Protein AF-A0A7W1I190-F1 (afdb_monomer)

Radius of gyration: 18.27 Å; Cα contacts (8 Å, |Δi|>4): 412; chains: 1; bounding box: 46×37×49 Å

Solvent-accessible surface area (backbone atoms only — not comparable to full-atom values): 8810 Å² total; per-residue (Å²): 80,62,75,47,49,33,19,14,28,41,90,44,71,81,60,67,33,70,45,25,67,38,47,33,41,40,59,55,97,88,38,83,40,64,50,40,23,39,28,40,38,31,37,38,57,80,80,85,56,72,18,58,92,93,43,46,86,45,67,47,79,80,60,26,32,41,33,49,32,35,36,40,38,54,38,35,91,88,68,55,56,49,61,50,60,62,28,48,69,56,48,77,44,84,46,81,50,69,33,58,51,67,36,75,52,74,46,81,68,40,58,35,69,51,29,72,29,50,42,40,42,64,22,59,83,34,93,56,71,53,64,30,37,39,40,36,40,38,36,29,25,38,78,85,68,49,78,44,77,42,63,48,66,35,45,34,36,36,23,43,51,86,59,84,131

Secondary structure (DSSP, 8-state):
-EEEEEEE-SSSTT--BSEEEEES-EEETTEEE-PPEEEEEEEEPPPSS---TTSTTSPPGGG-EEEEEEEEEEE-TTS---BTTTBPPPEEEEEEEEESSEEEEEEEEE-HHHHTSTTGGGGGG----EEEEEEEEEEEEETT--EEEEEEEEEEEEE-PPPP-

Foldseek 3Di:
DWPAKWKEEQLGQPDTDQAAAHALWAQDPNDTDFGFIKMKTKDFFDDPFQDDPVHRPFFDLQRKWWWFKKKKAKADPVRPGDDLELHDDIDMDTDTDIHRGMDMDMDGRGHSVRSCGPPNVVQLPPPDKRKIKIKMWIWTAGPVRHIDIDIDIGIYIGHNDDHDD

Sequence (165 aa):
MVAAIDAASGADPEDFAGDLESDVVTVVDGVSTIFGDVARVTFVLALKDPGPSASPLTPTPANAITVDRYRVRFIRSDGRNRAGVDVPYGFDGAFTATVFDQTQASFTLVRAQAKAEAPLAALATSLIVVSTIAEITFYGHDQTGREVITRGRVGVHFANWGDPE

Structure (mmCIF, N/CA/C/O backbone):
data_AF-A0A7W1I190-F1
#
_entry.id   AF-A0A7W1I190-F1
#
loop_
_atom_site.group_PDB
_atom_site.id
_atom_site.type_symbol
_atom_site.label_atom_id
_atom_site.label_alt_id
_atom_site.label_comp_id
_atom_site.label_asym_id
_atom_site.label_entity_id
_atom_site.label_seq_id
_atom_site.pdbx_PDB_ins_code
_atom_site.Cartn_x
_atom_site.Cartn_y
_atom_site.Cartn_z
_atom_site.occupancy
_atom_site.B_iso_or_equiv
_atom_site.auth_seq_id
_atom_site.auth_comp_id
_atom_site.auth_asym_id
_atom_site.auth_atom_id
_atom_site.pdbx_PDB_model_num
ATOM 1 N N . MET A 1 1 ? 11.197 -5.277 -11.531 1.00 89.81 1 MET A N 1
ATOM 2 C CA . MET A 1 1 ? 10.834 -6.017 -10.300 1.00 89.81 1 MET A CA 1
ATOM 3 C C . MET A 1 1 ? 10.630 -5.029 -9.161 1.00 89.81 1 MET A C 1
ATOM 5 O O . MET A 1 1 ? 11.069 -3.891 -9.288 1.00 89.81 1 MET A O 1
ATOM 9 N N . VAL A 1 2 ? 9.975 -5.445 -8.077 1.00 96.00 2 VAL A N 1
ATOM 10 C CA . VAL A 1 2 ? 9.900 -4.663 -6.831 1.00 96.00 2 VAL A CA 1
ATOM 11 C C . VAL A 1 2 ? 11.184 -4.899 -6.036 1.00 96.00 2 VAL A C 1
ATOM 13 O O . VAL A 1 2 ? 11.501 -6.049 -5.747 1.00 96.00 2 VAL A O 1
ATOM 16 N N . ALA A 1 3 ? 11.918 -3.834 -5.720 1.00 96.56 3 ALA A N 1
ATOM 17 C CA . ALA A 1 3 ? 13.113 -3.880 -4.876 1.00 96.56 3 ALA A CA 1
ATOM 18 C C . ALA A 1 3 ? 12.784 -3.656 -3.396 1.00 96.56 3 ALA A C 1
ATOM 20 O O . ALA A 1 3 ? 13.359 -4.319 -2.540 1.00 96.56 3 ALA A O 1
ATOM 21 N N . ALA A 1 4 ? 11.852 -2.745 -3.105 1.00 97.44 4 ALA A N 1
ATOM 22 C CA . ALA A 1 4 ? 11.404 -2.438 -1.750 1.00 97.44 4 ALA A CA 1
ATOM 23 C C . ALA A 1 4 ? 9.959 -1.925 -1.756 1.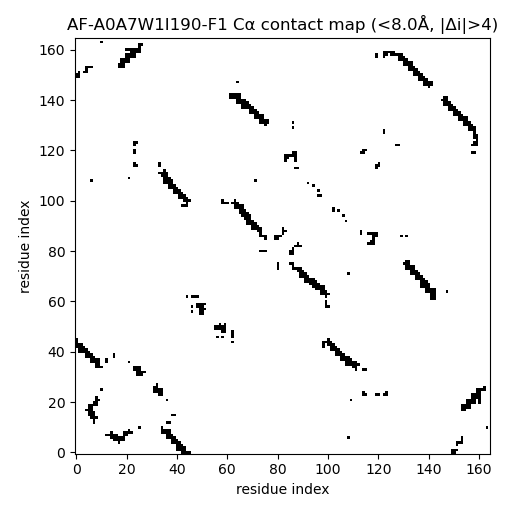00 97.44 4 ALA A C 1
ATOM 25 O O . ALA A 1 4 ? 9.502 -1.362 -2.759 1.00 97.44 4 ALA A O 1
ATOM 26 N N . ILE A 1 5 ? 9.266 -2.120 -0.635 1.00 98.25 5 ILE A N 1
ATOM 27 C CA . ILE A 1 5 ? 8.018 -1.437 -0.297 1.00 98.25 5 ILE A CA 1
ATOM 28 C C . ILE A 1 5 ? 8.155 -0.954 1.138 1.00 98.25 5 ILE A C 1
ATOM 30 O O . ILE A 1 5 ? 8.380 -1.772 2.024 1.00 98.25 5 ILE A O 1
ATOM 34 N N . ASP A 1 6 ? 7.967 0.346 1.324 1.00 98.31 6 ASP A N 1
ATOM 35 C CA . ASP A 1 6 ? 7.798 0.968 2.632 1.00 98.31 6 ASP A CA 1
ATOM 36 C C . ASP A 1 6 ? 6.358 1.486 2.741 1.00 98.31 6 ASP A C 1
ATOM 38 O O . ASP A 1 6 ? 5.706 1.751 1.721 1.00 98.31 6 ASP A O 1
ATOM 42 N N . ALA A 1 7 ? 5.860 1.680 3.955 1.00 98.50 7 ALA A N 1
ATOM 43 C CA . ALA A 1 7 ? 4.536 2.233 4.205 1.00 98.50 7 ALA A CA 1
ATOM 44 C C . ALA A 1 7 ? 4.555 3.249 5.346 1.00 98.50 7 ALA A C 1
ATOM 46 O O . ALA A 1 7 ? 5.429 3.202 6.203 1.00 98.50 7 ALA A O 1
ATOM 47 N N . ALA A 1 8 ? 3.597 4.170 5.319 1.00 98.12 8 ALA A N 1
ATOM 48 C CA . ALA A 1 8 ? 3.434 5.216 6.317 1.00 98.12 8 ALA A CA 1
ATOM 49 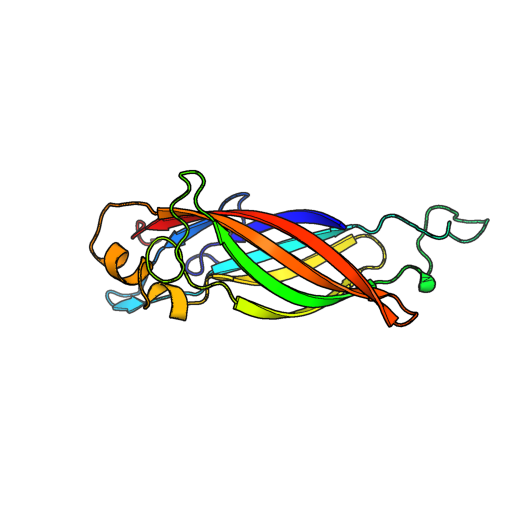C C . ALA A 1 8 ? 1.956 5.332 6.708 1.00 98.12 8 ALA A C 1
ATOM 51 O O . ALA A 1 8 ? 1.063 5.167 5.861 1.00 98.12 8 ALA A O 1
ATOM 52 N N . SER A 1 9 ? 1.711 5.608 7.989 1.00 97.00 9 SER A N 1
ATOM 53 C CA . SER A 1 9 ? 0.371 5.902 8.498 1.00 97.00 9 SER A CA 1
ATOM 54 C C . SER A 1 9 ? -0.184 7.143 7.808 1.00 97.00 9 SER A C 1
ATOM 56 O O . SER A 1 9 ? 0.544 8.084 7.507 1.00 97.00 9 SER A O 1
ATOM 58 N N . GLY A 1 10 ? -1.491 7.173 7.572 1.00 94.25 10 GLY A N 1
ATOM 59 C CA . GLY A 1 10 ? -2.150 8.371 7.063 1.00 94.25 10 GLY A CA 1
ATOM 60 C C . GLY A 1 10 ? -2.095 9.571 8.017 1.00 94.25 10 GLY A C 1
ATOM 61 O O . GLY A 1 10 ? -2.271 10.695 7.551 1.00 94.25 10 GLY A O 1
ATOM 62 N N . ALA A 1 11 ? -1.850 9.340 9.313 1.00 93.06 11 ALA A N 1
ATOM 63 C CA . ALA A 1 11 ? -1.627 10.401 10.296 1.00 93.06 11 ALA A CA 1
ATOM 64 C C . ALA A 1 11 ? -0.236 11.050 10.144 1.00 93.06 11 ALA A C 1
ATOM 66 O O . ALA A 1 11 ? -0.123 12.262 10.283 1.00 93.06 11 ALA A O 1
ATOM 67 N N . ASP A 1 12 ? 0.770 10.264 9.739 1.00 93.94 12 ASP A N 1
ATOM 68 C CA . ASP A 1 12 ? 2.159 10.692 9.518 1.00 93.94 12 ASP A CA 1
ATOM 69 C C . ASP A 1 12 ? 2.665 10.217 8.139 1.00 93.94 12 ASP A C 1
ATOM 71 O O . ASP A 1 12 ? 3.533 9.344 8.041 1.00 93.94 12 ASP A O 1
ATOM 75 N N . PRO A 1 13 ? 2.137 10.762 7.024 1.00 93.56 13 PRO A N 1
ATOM 76 C CA . PRO A 1 13 ? 2.330 10.204 5.679 1.00 93.56 13 PRO A CA 1
ATOM 77 C C . PRO A 1 13 ? 3.761 10.329 5.124 1.00 93.56 13 PRO A C 1
ATOM 79 O O . PRO A 1 13 ? 4.030 9.878 4.007 1.00 93.56 13 PRO A O 1
ATOM 82 N N . GLU A 1 14 ? 4.670 10.956 5.872 1.00 93.62 14 GLU A N 1
ATOM 83 C CA . GLU A 1 14 ? 6.085 11.111 5.524 1.00 93.62 14 GLU A CA 1
ATOM 84 C C . GLU A 1 14 ? 6.998 10.105 6.253 1.00 93.62 14 GLU A C 1
ATOM 86 O O . GLU A 1 14 ? 8.133 9.898 5.811 1.00 93.62 14 GLU A O 1
ATOM 91 N N . ASP A 1 15 ? 6.513 9.433 7.307 1.00 95.50 15 ASP A N 1
ATOM 92 C CA . ASP A 1 15 ? 7.302 8.503 8.127 1.00 95.50 15 ASP A CA 1
ATOM 93 C C . ASP A 1 15 ? 7.207 7.059 7.608 1.00 95.50 15 ASP A C 1
ATOM 95 O O . ASP A 1 15 ? 6.421 6.229 8.063 1.00 95.50 15 ASP A O 1
ATOM 99 N N . PHE A 1 16 ? 7.984 6.772 6.562 1.00 97.06 16 PHE A N 1
ATOM 100 C CA . PHE A 1 16 ? 7.993 5.464 5.910 1.00 97.06 16 PHE A CA 1
ATOM 101 C C . PHE A 1 16 ? 8.822 4.428 6.679 1.00 97.06 16 PHE A C 1
ATOM 103 O O . PHE A 1 16 ? 10.029 4.598 6.859 1.00 97.06 16 PHE A O 1
ATOM 110 N N . ALA A 1 17 ? 8.202 3.289 6.989 1.00 97.06 17 ALA A N 1
ATOM 111 C CA . ALA A 1 17 ? 8.829 2.128 7.612 1.00 97.06 17 ALA A CA 1
ATOM 112 C C . ALA A 1 17 ? 8.603 0.837 6.801 1.00 97.06 17 ALA A C 1
ATOM 114 O O . ALA A 1 17 ? 7.810 0.790 5.859 1.00 97.06 17 ALA A O 1
ATOM 115 N N . GLY A 1 18 ? 9.327 -0.229 7.163 1.00 96.00 18 GLY A N 1
ATOM 116 C CA . GLY A 1 18 ? 9.241 -1.535 6.492 1.00 96.00 18 GLY A CA 1
ATOM 117 C C . GLY A 1 18 ? 7.943 -2.309 6.757 1.00 96.00 18 GLY A C 1
ATOM 118 O O . GLY A 1 18 ? 7.638 -3.240 6.016 1.00 96.00 18 GLY A O 1
ATOM 119 N N . ASP A 1 19 ? 7.183 -1.903 7.772 1.00 96.81 19 ASP A N 1
ATOM 120 C CA . ASP A 1 19 ? 5.843 -2.385 8.101 1.00 96.81 19 ASP A CA 1
ATOM 121 C C . ASP A 1 19 ? 4.935 -1.177 8.374 1.00 96.81 19 ASP A C 1
ATOM 123 O O . ASP A 1 19 ? 5.418 -0.087 8.682 1.00 96.81 19 ASP A O 1
ATOM 127 N N . LEU A 1 20 ? 3.620 -1.363 8.248 1.00 98.31 20 LEU A N 1
ATOM 128 C CA . LEU A 1 20 ? 2.626 -0.324 8.509 1.00 98.31 20 LEU A CA 1
ATOM 129 C C . LEU A 1 20 ? 1.891 -0.572 9.826 1.00 98.31 20 LEU A C 1
ATOM 131 O O . LEU A 1 20 ? 1.133 -1.539 9.935 1.00 98.31 20 LEU A O 1
ATOM 135 N N . GLU A 1 21 ? 1.996 0.375 10.751 1.00 97.62 21 GLU A N 1
ATOM 136 C CA . GLU A 1 21 ? 1.065 0.518 11.872 1.00 97.62 21 GLU A CA 1
ATOM 137 C C . GLU A 1 21 ? -0.135 1.362 11.407 1.00 97.62 21 GLU A C 1
ATOM 139 O O . GLU A 1 21 ? -0.097 2.590 11.369 1.00 97.62 21 GLU A O 1
ATOM 144 N N . SER A 1 22 ? -1.192 0.686 10.945 1.00 97.81 22 SER A N 1
ATOM 145 C CA . SER A 1 22 ? -2.381 1.319 10.363 1.00 97.81 22 SER A CA 1
ATOM 146 C C . SER A 1 22 ? -3.393 1.617 11.457 1.00 97.81 22 SER A C 1
ATOM 148 O O . SER A 1 22 ? -4.139 0.737 11.899 1.00 97.81 22 SER A O 1
ATOM 150 N N . ASP A 1 23 ? -3.424 2.871 11.887 1.00 96.81 23 ASP A N 1
ATOM 151 C CA . ASP A 1 23 ? -4.395 3.323 12.871 1.00 96.81 23 ASP A CA 1
ATOM 152 C C . ASP A 1 23 ? -5.788 3.444 12.249 1.00 96.81 23 ASP A C 1
ATOM 154 O O . ASP A 1 23 ? -5.972 4.097 11.220 1.00 96.81 23 ASP A O 1
ATOM 158 N N . VAL A 1 24 ? -6.785 2.773 12.821 1.00 97.44 24 VAL A N 1
ATOM 159 C CA . VAL A 1 24 ? -8.140 2.761 12.256 1.00 97.44 24 VAL A CA 1
ATOM 160 C C . VAL A 1 24 ? -8.886 4.070 12.496 1.00 97.44 24 VAL A C 1
ATOM 162 O O . VAL A 1 24 ? -9.799 4.385 11.729 1.00 97.44 24 VAL A O 1
ATOM 165 N N . VAL A 1 25 ? -8.516 4.821 13.535 1.00 96.56 25 VAL A N 1
ATOM 166 C CA . VAL A 1 25 ? -9.128 6.097 13.895 1.00 96.56 25 VAL A CA 1
ATOM 167 C C . VAL A 1 25 ? -8.114 6.960 14.623 1.00 96.56 25 VAL A C 1
ATOM 169 O O . VAL A 1 25 ? -7.648 6.573 15.678 1.00 96.56 25 VAL A O 1
ATOM 172 N N . THR A 1 26 ? -7.875 8.157 14.101 1.00 95.25 26 THR A N 1
ATOM 173 C CA . THR A 1 26 ? -6.963 9.125 14.704 1.00 95.25 26 THR A CA 1
ATOM 174 C C . THR A 1 26 ? -7.757 10.317 15.231 1.00 95.25 26 THR A C 1
ATOM 176 O O . THR A 1 26 ? -8.636 10.834 14.53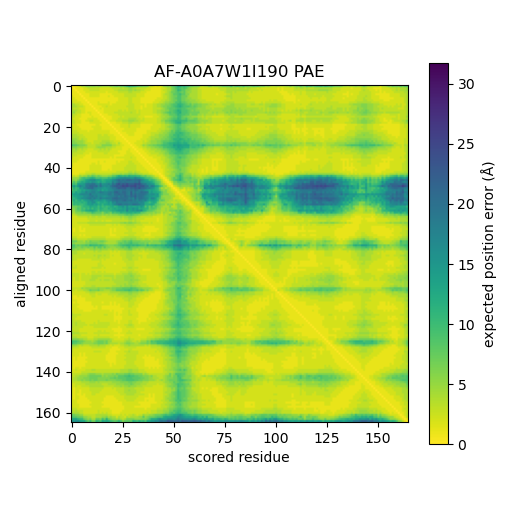4 1.00 95.25 26 THR A O 1
ATOM 179 N N . VAL A 1 27 ? -7.495 10.780 16.448 1.00 94.31 27 VAL A N 1
ATOM 180 C CA . VAL A 1 27 ? -8.124 11.974 17.026 1.00 94.31 27 VAL A CA 1
ATOM 181 C C . VAL A 1 27 ? -7.312 13.214 16.667 1.00 94.31 27 VAL A C 1
ATOM 183 O O . VAL A 1 27 ? -6.193 13.399 17.123 1.00 94.31 27 VAL A O 1
ATOM 186 N N . VAL A 1 28 ? -7.919 14.114 15.895 1.00 92.62 28 VAL A N 1
ATOM 187 C CA . VAL A 1 28 ? -7.331 15.409 15.528 1.00 92.62 28 VAL A CA 1
ATOM 188 C C . VAL A 1 28 ? -8.179 16.507 16.147 1.00 92.62 28 VAL A C 1
ATOM 190 O O . VAL A 1 28 ? -9.384 16.565 15.901 1.00 92.62 28 VAL A O 1
ATOM 193 N N . ASP A 1 29 ? -7.581 17.340 17.000 1.00 91.50 29 ASP A N 1
ATOM 194 C CA . ASP A 1 29 ? -8.275 18.416 17.726 1.00 91.50 29 ASP A CA 1
ATOM 195 C C . ASP A 1 29 ? -9.542 17.941 18.474 1.00 91.50 29 ASP A C 1
ATOM 197 O O . ASP A 1 29 ? -10.568 18.623 18.532 1.00 91.50 29 ASP A O 1
ATOM 201 N N . GLY A 1 30 ? -9.491 16.730 19.040 1.00 91.31 30 GLY A N 1
ATOM 202 C CA . GLY A 1 30 ? -10.616 16.112 19.751 1.00 91.31 30 GLY A CA 1
ATOM 203 C C . GLY A 1 30 ? -11.690 15.491 18.848 1.00 91.31 30 GLY A C 1
ATOM 204 O O . GLY A 1 30 ? -12.732 15.067 19.350 1.00 91.31 30 GLY A O 1
ATOM 205 N N . VAL A 1 31 ? -11.457 15.414 17.534 1.00 93.50 31 VAL A N 1
ATOM 206 C CA . VAL A 1 31 ? -12.385 14.837 16.554 1.00 93.50 31 VAL A CA 1
ATOM 207 C C . VAL A 1 31 ? -11.809 13.559 15.949 1.00 93.50 31 VAL A C 1
ATOM 209 O O . VAL A 1 31 ? -10.748 13.565 15.327 1.00 93.50 31 VAL A O 1
ATOM 212 N N . SER A 1 32 ? -12.551 12.456 16.079 1.00 94.56 32 SER A N 1
ATOM 213 C CA . SER A 1 32 ? -12.219 11.187 15.428 1.00 94.56 32 SER A CA 1
ATOM 214 C C . SER A 1 32 ? -12.235 11.328 13.908 1.00 94.56 32 SER A C 1
ATOM 216 O O . SER A 1 32 ? -13.261 11.651 13.305 1.00 94.56 32 SER A O 1
ATOM 218 N N . THR A 1 33 ? -11.097 11.031 13.301 1.00 95.44 33 THR A N 1
ATOM 219 C CA . THR A 1 33 ? -10.823 11.167 11.876 1.00 95.44 33 THR A CA 1
ATOM 220 C C . THR A 1 33 ? -10.259 9.853 11.348 1.00 95.44 33 THR A C 1
ATOM 222 O O . THR A 1 33 ? -9.623 9.091 12.067 1.00 95.44 33 THR A O 1
ATOM 225 N N . ILE A 1 34 ? -10.519 9.549 10.079 1.00 96.50 34 ILE A N 1
ATOM 226 C CA . ILE A 1 34 ? -10.003 8.347 9.425 1.00 96.50 34 ILE A CA 1
ATOM 227 C C . ILE A 1 34 ? -9.117 8.776 8.263 1.00 96.50 34 ILE A C 1
ATOM 229 O O . ILE A 1 34 ? -9.595 9.400 7.314 1.00 96.50 34 ILE A O 1
ATOM 233 N N . PHE A 1 35 ? -7.853 8.367 8.299 1.00 97.25 35 PHE A N 1
ATOM 234 C CA . PHE A 1 35 ? -6.906 8.589 7.211 1.00 97.25 35 PHE A CA 1
ATOM 235 C C . PHE A 1 35 ? -6.682 7.315 6.398 1.00 97.25 35 PHE A C 1
ATOM 237 O O . PHE A 1 35 ? -6.692 6.211 6.935 1.00 97.25 35 PHE A O 1
ATOM 244 N N . GLY A 1 36 ? -6.489 7.448 5.087 1.00 97.75 36 GLY A N 1
ATOM 245 C CA . GLY A 1 36 ? -5.948 6.353 4.283 1.00 97.75 36 GLY A CA 1
ATOM 246 C C . GLY A 1 36 ? -4.435 6.285 4.454 1.00 97.75 36 GLY A C 1
ATOM 247 O O . GLY A 1 36 ? -3.798 7.322 4.589 1.00 97.75 36 GLY A O 1
ATOM 248 N N . ASP A 1 37 ? -3.871 5.086 4.400 1.00 98.56 37 ASP A N 1
ATOM 249 C CA . ASP A 1 37 ? -2.430 4.886 4.534 1.00 98.56 37 ASP A CA 1
ATOM 250 C C . ASP A 1 37 ? -1.776 4.768 3.160 1.00 98.56 37 ASP A C 1
ATOM 252 O O . ASP A 1 37 ? -2.360 4.234 2.200 1.00 98.56 37 ASP A O 1
ATOM 256 N N . VAL A 1 38 ? -0.544 5.252 3.067 1.00 98.31 38 VAL A N 1
ATOM 257 C CA . VAL A 1 38 ? 0.227 5.287 1.826 1.00 98.31 38 VAL A CA 1
ATOM 258 C C . VAL A 1 38 ? 1.363 4.277 1.877 1.00 98.31 38 VAL A C 1
ATOM 260 O O . VAL A 1 38 ? 1.920 3.974 2.927 1.00 98.31 38 VAL A O 1
ATOM 263 N N . ALA A 1 39 ? 1.720 3.752 0.715 1.00 98.44 39 ALA A N 1
ATOM 264 C CA . ALA A 1 39 ? 2.934 2.982 0.527 1.00 98.44 39 ALA A CA 1
ATOM 265 C C . ALA A 1 39 ? 3.766 3.576 -0.593 1.00 98.44 39 ALA A C 1
ATOM 267 O O . ALA A 1 39 ? 3.256 4.240 -1.499 1.00 98.44 39 ALA A O 1
ATOM 268 N N . ARG A 1 40 ? 5.060 3.297 -0.533 1.00 98.25 40 ARG A N 1
ATOM 269 C CA . ARG A 1 40 ? 6.054 3.720 -1.501 1.00 98.25 40 ARG A CA 1
ATOM 270 C C . ARG A 1 40 ? 6.785 2.493 -2.000 1.00 98.25 40 ARG A C 1
ATOM 272 O O . ARG A 1 40 ? 7.381 1.751 -1.230 1.00 98.25 40 ARG A O 1
ATOM 279 N N . VAL A 1 41 ? 6.719 2.274 -3.305 1.00 98.44 41 VAL A N 1
ATOM 280 C CA . VAL A 1 41 ? 7.388 1.158 -3.967 1.00 98.44 41 VAL A CA 1
ATOM 281 C C . VAL A 1 41 ? 8.625 1.662 -4.686 1.00 98.44 41 VAL A C 1
ATOM 283 O O . VAL A 1 41 ? 8.576 2.667 -5.395 1.00 98.44 41 VAL A O 1
ATOM 286 N N . THR A 1 42 ? 9.725 0.932 -4.536 1.00 98.19 42 THR A N 1
ATOM 287 C CA . THR A 1 42 ? 10.922 1.096 -5.357 1.00 98.19 42 THR A CA 1
ATOM 288 C C . THR A 1 42 ? 10.941 -0.020 -6.389 1.00 98.19 42 THR A C 1
ATOM 290 O O . THR A 1 42 ? 11.046 -1.201 -6.049 1.00 98.19 42 THR A O 1
ATOM 293 N N . PHE A 1 43 ? 10.844 0.343 -7.662 1.00 96.88 43 PHE A N 1
ATOM 294 C CA . PHE A 1 43 ? 11.058 -0.570 -8.772 1.00 96.88 43 PHE A CA 1
ATOM 295 C C . PHE A 1 43 ? 12.498 -0.501 -9.239 1.00 96.88 43 PHE A C 1
ATOM 297 O O . PHE A 1 43 ? 13.076 0.579 -9.303 1.00 96.88 43 PHE A O 1
ATOM 304 N N . VAL A 1 44 ? 13.031 -1.648 -9.642 1.00 92.44 44 VAL A N 1
ATOM 305 C CA . VAL A 1 44 ? 14.287 -1.739 -10.389 1.00 92.44 44 VAL A CA 1
ATOM 306 C C . VAL A 1 44 ? 14.075 -2.572 -11.639 1.00 92.44 44 VAL A C 1
ATOM 308 O O . VAL A 1 44 ? 13.346 -3.576 -11.635 1.00 92.44 44 VAL A O 1
ATOM 311 N N . LEU A 1 45 ? 14.702 -2.153 -12.723 1.00 86.31 45 LEU A N 1
ATOM 312 C CA . LEU A 1 45 ? 14.691 -2.860 -13.980 1.00 86.31 45 LEU A CA 1
ATOM 313 C C . LEU A 1 45 ? 15.890 -3.813 -14.052 1.00 86.31 45 LEU A C 1
ATOM 315 O O . LEU A 1 45 ? 17.031 -3.420 -13.831 1.00 86.31 45 LEU A O 1
ATOM 319 N N . ALA A 1 46 ? 15.628 -5.071 -14.401 1.00 75.50 46 ALA A N 1
ATOM 320 C CA . ALA A 1 46 ? 16.673 -5.949 -14.910 1.00 75.50 46 ALA A CA 1
ATOM 321 C C . ALA A 1 46 ? 16.746 -5.753 -16.427 1.00 75.50 46 ALA A C 1
ATOM 323 O O . ALA A 1 46 ? 15.741 -5.945 -17.115 1.00 75.50 46 ALA A O 1
ATOM 324 N N . LEU A 1 47 ? 17.914 -5.349 -16.930 1.00 71.69 47 LEU A N 1
ATOM 325 C CA . LEU A 1 47 ? 18.127 -5.085 -18.352 1.00 71.69 47 LEU A CA 1
ATOM 326 C C . LEU A 1 47 ? 17.872 -6.343 -19.184 1.00 71.69 47 LEU A C 1
ATOM 328 O O . LEU A 1 47 ? 18.421 -7.409 -18.898 1.00 71.69 47 LEU A O 1
ATOM 332 N N . LYS A 1 48 ? 17.059 -6.201 -20.233 1.00 66.56 48 LYS A N 1
ATOM 333 C CA . LYS A 1 48 ? 16.837 -7.259 -21.227 1.00 66.56 48 LYS A CA 1
ATOM 334 C C . LYS A 1 48 ? 17.733 -7.080 -22.453 1.00 66.56 48 LYS A C 1
ATOM 336 O O . LYS A 1 48 ? 18.118 -8.070 -23.067 1.00 66.56 48 LYS A O 1
ATOM 341 N N . ASP A 1 49 ? 18.059 -5.833 -22.776 1.00 67.19 49 ASP A N 1
ATOM 342 C CA . ASP A 1 49 ? 19.007 -5.439 -23.816 1.00 67.19 49 ASP A CA 1
ATOM 343 C C . ASP A 1 49 ? 20.186 -4.711 -23.150 1.00 67.19 49 ASP A C 1
ATOM 345 O O . ASP A 1 49 ? 19.931 -3.754 -22.403 1.00 67.19 49 ASP A O 1
ATOM 349 N N . PRO A 1 50 ? 21.448 -5.151 -23.342 1.00 63.44 50 PRO A N 1
ATOM 350 C CA . PRO A 1 50 ? 22.590 -4.358 -22.913 1.00 63.44 50 PRO A CA 1
ATOM 351 C C . PRO A 1 50 ? 22.543 -2.990 -23.599 1.00 63.44 50 PRO A C 1
ATOM 353 O O . PRO A 1 50 ? 22.101 -2.852 -24.737 1.00 63.44 50 PRO A O 1
ATOM 356 N N . GLY A 1 51 ? 22.997 -1.960 -22.894 1.00 71.06 51 GLY A N 1
ATOM 357 C CA . GLY A 1 51 ? 23.107 -0.620 -23.455 1.00 71.06 51 GLY A CA 1
ATOM 358 C C . GLY A 1 51 ? 24.008 -0.559 -24.699 1.00 71.06 51 GLY A C 1
ATOM 359 O O . GLY A 1 51 ? 24.586 -1.564 -25.127 1.00 71.06 51 GLY A O 1
ATOM 360 N N . PRO A 1 52 ? 24.195 0.635 -25.285 1.00 75.19 52 PRO A N 1
ATOM 361 C CA . PRO A 1 52 ? 25.100 0.819 -26.418 1.00 75.19 52 PRO A CA 1
ATOM 362 C C . PRO A 1 52 ? 26.490 0.232 -26.132 1.00 75.19 52 PRO A C 1
ATOM 364 O O . PRO A 1 52 ? 26.922 0.207 -24.985 1.00 75.19 52 PRO A O 1
ATOM 367 N N . SER A 1 53 ? 27.253 -0.155 -27.158 1.00 78.69 53 SER A N 1
ATOM 368 C CA . SER A 1 53 ? 28.600 -0.733 -26.974 1.00 78.69 53 SER A CA 1
ATOM 369 C C . SER A 1 53 ? 29.550 0.139 -26.137 1.00 78.69 53 SER A C 1
ATOM 371 O O . SER A 1 53 ? 30.412 -0.387 -25.440 1.00 78.69 53 SER A O 1
ATOM 373 N N . ALA A 1 54 ? 29.368 1.464 -26.165 1.00 82.31 54 ALA A N 1
ATOM 374 C CA . ALA A 1 54 ? 30.114 2.421 -25.347 1.00 82.31 54 ALA A CA 1
ATOM 375 C C . ALA A 1 54 ? 29.653 2.490 -23.873 1.00 82.31 54 ALA A C 1
ATOM 377 O O . ALA A 1 54 ? 30.389 2.990 -23.026 1.00 82.31 54 ALA A O 1
ATOM 378 N N . SER A 1 55 ? 28.443 2.019 -23.559 1.00 77.75 55 SER A N 1
ATOM 379 C CA . SER A 1 55 ? 27.869 1.991 -22.209 1.00 77.75 55 SER A CA 1
ATOM 380 C C . SER A 1 55 ? 26.881 0.817 -22.048 1.00 77.75 55 SER A C 1
ATOM 382 O O . SER A 1 55 ? 25.670 1.023 -21.946 1.00 77.75 55 SER A O 1
ATOM 384 N N . PRO A 1 56 ? 27.375 -0.435 -22.027 1.00 75.75 56 PRO A N 1
ATOM 385 C CA . PRO A 1 56 ? 26.540 -1.639 -22.118 1.00 75.75 56 PRO A CA 1
ATOM 386 C C . PRO A 1 56 ? 25.681 -1.912 -20.873 1.00 75.75 56 PRO A C 1
ATOM 388 O O . PRO A 1 56 ? 24.835 -2.802 -20.894 1.00 75.75 56 PRO A O 1
ATOM 391 N N . LEU A 1 57 ? 25.880 -1.155 -19.791 1.00 75.88 57 LEU A N 1
ATOM 392 C CA . LEU A 1 57 ? 25.109 -1.258 -18.548 1.00 75.88 57 LEU A CA 1
ATOM 393 C C . LEU A 1 57 ? 24.057 -0.147 -18.394 1.00 75.88 57 LEU A C 1
ATOM 395 O O . LEU A 1 57 ? 23.338 -0.135 -17.401 1.00 75.88 57 LEU A O 1
ATOM 399 N N . THR A 1 58 ? 23.956 0.778 -19.354 1.00 77.56 58 THR A N 1
ATOM 400 C CA . THR A 1 58 ? 22.956 1.854 -19.320 1.00 77.56 58 THR A CA 1
ATOM 401 C C . THR A 1 58 ? 21.695 1.417 -20.072 1.00 77.56 58 THR A C 1
ATOM 403 O O . THR A 1 58 ? 21.802 1.077 -21.253 1.00 77.56 58 THR A O 1
ATOM 406 N N . PRO A 1 59 ? 20.500 1.441 -19.451 1.00 74.31 59 PRO A N 1
ATOM 407 C CA . PRO A 1 59 ? 19.261 1.096 -20.138 1.00 74.31 59 PRO A CA 1
ATOM 408 C C . PRO A 1 59 ? 18.990 1.993 -21.345 1.00 74.31 59 PRO A C 1
ATOM 410 O O . PRO A 1 59 ? 19.141 3.213 -21.294 1.00 74.31 59 PRO A O 1
ATOM 413 N N . THR A 1 60 ? 18.528 1.386 -22.434 1.00 80.25 60 THR A N 1
ATOM 414 C CA . THR A 1 60 ? 17.939 2.112 -23.568 1.00 80.25 60 THR A CA 1
ATOM 415 C C . THR A 1 60 ? 16.444 2.364 -23.325 1.00 80.25 60 THR A C 1
ATOM 417 O O . THR A 1 60 ? 15.823 1.617 -22.567 1.00 80.25 60 THR A O 1
ATOM 420 N N . PRO A 1 61 ? 15.800 3.338 -24.001 1.00 79.88 61 PRO A N 1
ATOM 421 C CA . PRO A 1 61 ? 14.349 3.538 -23.898 1.00 79.88 61 PRO A CA 1
ATOM 422 C C . PRO A 1 61 ? 13.514 2.289 -24.220 1.00 79.88 61 PRO A C 1
ATOM 424 O O . PRO A 1 61 ? 12.412 2.143 -23.705 1.00 79.88 61 PRO A O 1
ATOM 427 N N . ALA A 1 62 ? 14.047 1.352 -25.013 1.00 80.62 62 ALA A N 1
ATOM 428 C CA . ALA A 1 62 ? 13.397 0.074 -25.313 1.00 80.62 62 ALA A CA 1
ATOM 429 C C . ALA A 1 62 ? 13.200 -0.819 -24.073 1.00 80.62 62 ALA A C 1
ATOM 431 O O . ALA A 1 62 ? 12.353 -1.709 -24.081 1.00 80.62 62 ALA A O 1
ATOM 432 N N . ASN A 1 63 ? 13.965 -0.577 -23.008 1.00 82.44 63 ASN A N 1
ATOM 433 C CA . ASN A 1 63 ? 13.856 -1.291 -21.744 1.00 82.44 63 ASN A CA 1
ATOM 434 C C . ASN A 1 63 ? 12.786 -0.697 -20.804 1.00 82.44 63 ASN A C 1
ATOM 436 O O . ASN A 1 63 ? 12.522 -1.283 -19.757 1.00 82.44 63 ASN A O 1
ATOM 440 N N . ALA A 1 64 ? 12.171 0.441 -21.146 1.00 88.81 64 ALA A N 1
ATOM 441 C CA . ALA A 1 64 ? 11.238 1.118 -20.255 1.00 88.81 64 ALA A CA 1
ATOM 442 C C . ALA A 1 64 ? 9.934 0.327 -20.057 1.00 88.81 64 ALA A C 1
ATOM 444 O O . ALA A 1 64 ? 9.324 -0.156 -21.017 1.00 88.81 64 ALA A O 1
ATOM 445 N N . ILE A 1 65 ? 9.478 0.247 -18.807 1.00 93.44 65 ILE A N 1
ATOM 446 C CA . ILE A 1 65 ? 8.213 -0.395 -18.424 1.00 93.44 65 ILE A CA 1
ATOM 447 C C . ILE A 1 65 ? 7.315 0.646 -17.775 1.00 93.44 65 ILE A C 1
ATOM 449 O O . ILE A 1 65 ? 7.737 1.306 -16.829 1.00 93.44 65 ILE A O 1
ATOM 453 N N . THR A 1 66 ? 6.072 0.752 -18.231 1.00 95.88 66 THR A N 1
ATOM 454 C CA . THR A 1 66 ? 5.058 1.590 -17.590 1.00 95.88 66 THR A CA 1
ATOM 455 C C . THR A 1 66 ? 4.123 0.714 -16.769 1.00 95.88 66 THR A C 1
ATOM 457 O O . THR A 1 66 ? 3.494 -0.197 -17.296 1.00 95.88 66 THR A O 1
ATOM 460 N N . VAL A 1 67 ? 4.043 0.982 -15.467 1.00 97.31 67 VAL A N 1
ATOM 461 C CA . VAL A 1 67 ? 3.089 0.366 -14.537 1.00 97.31 67 VAL A CA 1
ATOM 462 C C . VAL A 1 67 ? 1.856 1.257 -14.462 1.00 97.31 67 VAL A C 1
ATOM 464 O O . VAL A 1 67 ? 1.989 2.442 -14.159 1.00 97.31 67 VAL A O 1
ATOM 467 N N . ASP A 1 68 ? 0.677 0.695 -14.724 1.00 97.62 68 ASP A N 1
ATOM 468 C CA . ASP A 1 68 ? -0.572 1.452 -14.906 1.00 97.62 68 ASP A CA 1
ATOM 469 C C . ASP A 1 68 ? -1.662 1.139 -13.860 1.00 97.62 68 ASP A C 1
ATOM 471 O O . ASP A 1 68 ? -2.599 1.919 -13.657 1.00 97.62 68 ASP A O 1
ATOM 475 N N . ARG A 1 69 ? -1.534 0.027 -13.128 1.00 98.12 69 ARG A N 1
ATOM 476 C CA . ARG A 1 69 ? -2.458 -0.330 -12.042 1.00 98.12 69 ARG A CA 1
ATOM 477 C C . ARG A 1 69 ? -1.810 -1.232 -11.003 1.00 98.12 69 ARG A C 1
ATOM 479 O O . ARG A 1 69 ? -0.837 -1.940 -11.276 1.00 98.12 69 ARG A O 1
ATOM 486 N N . TYR A 1 70 ? -2.415 -1.281 -9.824 1.00 98.69 70 TYR A N 1
ATOM 487 C CA . TYR A 1 70 ? -2.089 -2.269 -8.800 1.00 98.69 70 TYR A CA 1
ATOM 488 C C . TYR A 1 70 ? -3.347 -2.870 -8.184 1.00 98.69 70 TYR A C 1
ATOM 490 O O . TYR A 1 70 ? -4.409 -2.255 -8.185 1.00 98.69 70 TYR A O 1
ATOM 498 N N . ARG A 1 71 ? -3.200 -4.068 -7.620 1.00 98.75 71 ARG A N 1
ATOM 499 C CA . ARG A 1 71 ? -4.193 -4.747 -6.786 1.00 98.75 71 ARG A CA 1
ATOM 500 C C . ARG A 1 71 ? -3.597 -4.988 -5.409 1.00 98.75 71 ARG A C 1
ATOM 502 O O . ARG A 1 71 ? -2.566 -5.652 -5.318 1.00 98.75 71 ARG A O 1
ATOM 509 N N . VAL A 1 72 ? -4.273 -4.537 -4.359 1.00 98.75 72 VAL A N 1
ATOM 510 C CA . VAL A 1 72 ? -3.963 -4.895 -2.968 1.00 98.75 72 VAL A CA 1
ATOM 511 C C . VAL A 1 72 ? -4.872 -6.031 -2.514 1.00 98.75 72 VAL A C 1
ATOM 513 O O . VAL A 1 72 ? -6.079 -6.041 -2.782 1.00 98.75 72 VAL A O 1
ATOM 516 N N . ARG A 1 73 ? -4.299 -6.995 -1.798 1.00 98.38 73 ARG A N 1
ATOM 517 C CA . ARG A 1 73 ? -5.016 -8.065 -1.104 1.00 98.38 73 ARG A CA 1
ATOM 518 C C . ARG A 1 73 ? -4.396 -8.280 0.271 1.00 98.38 73 ARG A C 1
ATOM 520 O O . ARG A 1 73 ? -3.186 -8.406 0.377 1.00 98.38 73 ARG A O 1
ATOM 527 N N . PHE A 1 74 ? -5.231 -8.404 1.294 1.00 98.25 74 PHE A N 1
ATOM 528 C CA . PHE A 1 74 ? -4.791 -8.666 2.663 1.00 98.25 74 PHE A CA 1
ATOM 529 C C . PHE A 1 74 ? -4.883 -10.156 2.988 1.00 98.25 74 PHE A C 1
ATOM 531 O O . PHE A 1 74 ? -5.830 -10.831 2.574 1.00 98.25 74 PHE A O 1
ATOM 538 N N . ILE A 1 75 ? -3.878 -10.671 3.695 1.00 97.50 75 ILE A N 1
ATOM 539 C CA . ILE A 1 75 ? -3.769 -12.082 4.064 1.00 97.50 75 ILE A CA 1
ATOM 540 C C . ILE A 1 75 ? -3.292 -12.188 5.514 1.00 97.50 75 ILE A C 1
ATOM 542 O O . ILE A 1 75 ? -2.261 -11.633 5.865 1.00 97.50 75 ILE A O 1
ATOM 546 N N . ARG A 1 76 ? -3.979 -12.947 6.359 1.00 95.62 76 ARG A N 1
ATOM 547 C CA . ARG A 1 76 ? -3.484 -13.397 7.660 1.00 95.62 76 ARG A CA 1
ATOM 548 C C . ARG A 1 76 ? -2.725 -14.710 7.529 1.00 95.62 76 ARG A C 1
ATOM 550 O O . ARG A 1 76 ? -3.137 -15.624 6.805 1.00 95.62 76 ARG A O 1
ATOM 557 N N . SER A 1 77 ? -1.637 -14.816 8.282 1.00 88.12 77 SER A N 1
ATOM 558 C CA . SER A 1 77 ? -0.790 -16.010 8.362 1.00 88.12 77 SER A CA 1
ATOM 559 C C . SER A 1 77 ? -1.454 -17.179 9.099 1.00 88.12 77 SER A C 1
ATOM 561 O O . SER A 1 77 ? -1.097 -18.327 8.855 1.00 88.12 77 SER A O 1
ATOM 563 N N . ASP A 1 78 ? -2.457 -16.914 9.943 1.00 88.94 78 ASP A N 1
ATOM 564 C CA . ASP A 1 78 ? -3.206 -17.930 10.697 1.00 88.94 78 ASP A CA 1
ATOM 565 C C . ASP A 1 78 ? -4.298 -18.644 9.874 1.00 88.94 78 ASP A C 1
ATOM 567 O O . ASP A 1 78 ? -5.067 -19.443 10.409 1.00 88.94 78 ASP A O 1
ATOM 571 N N . GLY A 1 79 ? -4.387 -18.353 8.573 1.00 83.00 79 GLY A N 1
ATOM 572 C CA . GLY A 1 79 ? -5.320 -18.987 7.642 1.00 83.00 79 GLY A CA 1
ATOM 573 C C . GLY A 1 79 ? -6.729 -18.384 7.625 1.00 83.00 79 GLY A C 1
ATOM 574 O O . GLY A 1 79 ? -7.481 -18.670 6.691 1.00 83.00 79 GLY A O 1
ATOM 575 N N . ARG A 1 80 ? -7.085 -17.508 8.576 1.00 91.50 80 ARG A N 1
ATOM 576 C CA . ARG A 1 80 ? -8.378 -16.801 8.593 1.00 91.50 80 ARG A CA 1
ATOM 577 C C . ARG A 1 80 ? -8.353 -15.643 7.599 1.00 91.50 80 ARG A C 1
ATOM 579 O O . ARG A 1 80 ? -7.775 -14.603 7.870 1.00 91.50 80 ARG A O 1
ATOM 586 N N . ASN A 1 81 ? -8.922 -15.840 6.414 1.00 94.00 81 ASN A N 1
ATOM 587 C CA . ASN A 1 81 ? -8.722 -14.944 5.268 1.00 94.00 81 ASN A CA 1
ATOM 588 C C . ASN A 1 81 ? -10.016 -14.533 4.555 1.00 94.00 81 ASN A C 1
ATOM 590 O O . ASN A 1 81 ? -9.984 -14.138 3.387 1.00 94.00 81 ASN A O 1
ATOM 594 N N . ARG A 1 82 ? -11.175 -14.634 5.214 1.00 97.25 82 ARG A N 1
ATOM 595 C CA . ARG A 1 82 ? -12.439 -14.210 4.610 1.00 97.25 82 ARG A CA 1
ATOM 596 C C . ARG A 1 82 ? -12.503 -12.682 4.564 1.00 97.25 82 ARG A C 1
ATOM 598 O O . ARG A 1 82 ? -12.596 -12.030 5.601 1.00 97.25 82 ARG A O 1
ATOM 605 N N . ALA A 1 83 ? -12.470 -12.112 3.361 1.00 96.81 83 ALA A N 1
ATOM 606 C CA . ALA A 1 83 ? -12.586 -10.667 3.163 1.00 96.81 83 ALA A CA 1
ATOM 607 C C . ALA A 1 83 ? -13.902 -10.115 3.743 1.00 96.81 83 ALA A C 1
ATOM 609 O O . ALA A 1 83 ? -14.943 -10.768 3.652 1.00 96.81 83 ALA A O 1
ATOM 610 N N . GLY A 1 84 ? -13.831 -8.936 4.362 1.00 96.56 84 GLY A N 1
ATOM 611 C CA . GLY A 1 84 ? -14.947 -8.298 5.066 1.00 96.56 84 GLY A CA 1
ATOM 612 C C 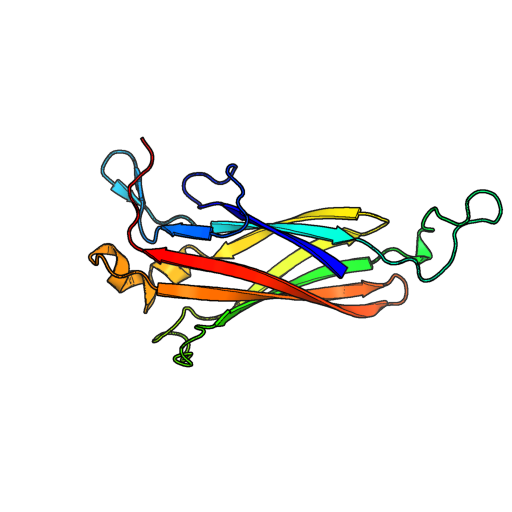. GLY A 1 84 ? -15.269 -8.908 6.434 1.00 96.56 84 GLY A C 1
ATOM 613 O O . GLY A 1 84 ? -16.249 -8.514 7.060 1.00 96.56 84 GLY A O 1
ATOM 614 N N . VAL A 1 85 ? -14.487 -9.893 6.892 1.00 96.94 85 VAL A N 1
ATOM 615 C CA . VAL A 1 85 ? -14.709 -10.593 8.169 1.00 96.94 85 VAL A CA 1
ATOM 616 C C . VAL A 1 85 ? -13.407 -10.793 8.932 1.00 96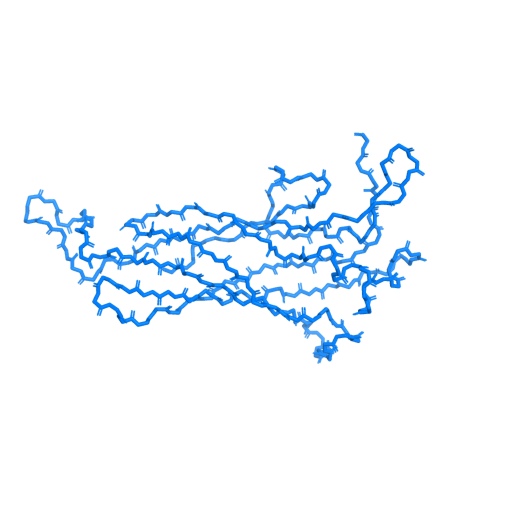.94 85 VAL A C 1
ATOM 618 O O . VAL A 1 85 ? -13.323 -10.402 10.086 1.00 96.94 85 VAL A O 1
ATOM 621 N N . ASP A 1 86 ? -12.403 -11.410 8.314 1.00 96.31 86 ASP A N 1
ATOM 622 C CA . ASP A 1 86 ? -11.103 -11.659 8.947 1.00 96.31 86 ASP A CA 1
ATOM 623 C C . ASP A 1 86 ? -10.059 -10.616 8.530 1.00 96.31 86 ASP A C 1
ATOM 625 O O . ASP A 1 86 ? -9.137 -10.319 9.289 1.00 96.31 86 ASP A O 1
ATOM 629 N N . VAL A 1 87 ? -10.209 -10.085 7.311 1.00 97.88 87 VAL A N 1
ATOM 630 C CA . VAL A 1 87 ? -9.331 -9.097 6.671 1.00 97.88 87 VAL A CA 1
ATOM 631 C C . VAL A 1 87 ? -10.154 -8.096 5.848 1.00 97.88 87 VAL A C 1
ATOM 633 O O . VAL A 1 87 ? -11.273 -8.432 5.441 1.00 97.88 87 VAL A O 1
ATOM 636 N N . PRO A 1 88 ? -9.629 -6.895 5.548 1.00 98.12 88 PRO A N 1
ATOM 637 C CA . PRO A 1 88 ? -10.310 -5.935 4.679 1.00 98.12 88 PRO A CA 1
ATOM 638 C C . PRO A 1 88 ? -10.511 -6.462 3.253 1.00 98.12 88 PRO A C 1
ATOM 640 O O . PRO A 1 88 ? -9.795 -7.353 2.783 1.00 98.12 88 PRO A O 1
ATOM 643 N N . TYR A 1 89 ? -11.458 -5.873 2.521 1.00 98.31 89 TYR A N 1
ATOM 644 C CA . TYR A 1 89 ? -11.599 -6.145 1.092 1.00 98.31 89 TYR A CA 1
ATOM 645 C C . TYR A 1 89 ? -10.375 -5.655 0.313 1.00 98.31 89 TYR A C 1
ATOM 647 O O . TYR A 1 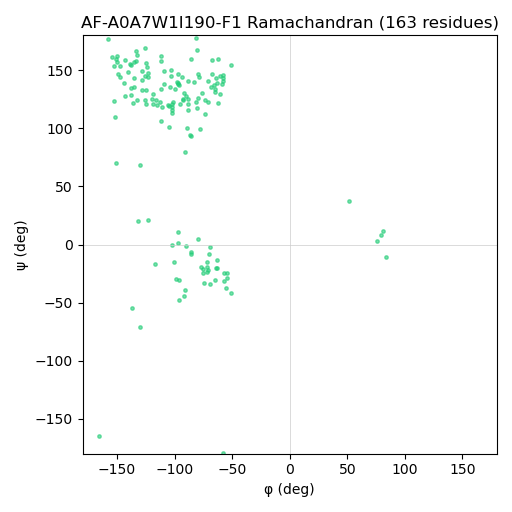89 ? -9.946 -4.508 0.435 1.00 98.31 89 TYR A O 1
ATOM 655 N N . GLY A 1 90 ? -9.836 -6.528 -0.540 1.00 98.06 90 GLY A N 1
ATOM 656 C CA . GLY A 1 90 ? -8.827 -6.129 -1.516 1.00 98.06 90 GLY A CA 1
ATOM 657 C C . GLY A 1 90 ? -9.405 -5.201 -2.584 1.00 98.06 90 GLY A C 1
ATOM 658 O O . GLY A 1 90 ? -10.613 -5.205 -2.844 1.00 98.06 90 GLY A O 1
ATOM 659 N N . PHE A 1 91 ? -8.540 -4.447 -3.253 1.00 98.69 91 PHE A N 1
ATOM 660 C CA . PHE A 1 91 ? -8.960 -3.468 -4.248 1.00 98.69 91 PHE A CA 1
ATOM 661 C C . PHE A 1 91 ? -7.943 -3.213 -5.345 1.00 98.69 91 PHE A C 1
ATOM 663 O O . PHE A 1 91 ? -6.759 -3.472 -5.157 1.00 98.69 91 PHE A O 1
ATOM 670 N N . ASP A 1 92 ? -8.427 -2.674 -6.462 1.00 98.56 92 ASP A N 1
ATOM 671 C CA . ASP A 1 92 ? -7.601 -2.153 -7.546 1.00 98.56 92 ASP A CA 1
ATOM 672 C C . ASP A 1 92 ? -7.461 -0.636 -7.430 1.00 98.56 92 ASP A C 1
ATOM 674 O O . ASP A 1 92 ? -8.429 0.063 -7.114 1.00 98.56 92 ASP A O 1
ATOM 678 N N . GLY A 1 93 ? -6.262 -0.134 -7.698 1.00 97.62 93 GLY A N 1
ATOM 679 C CA . GLY A 1 93 ? -5.963 1.287 -7.773 1.00 97.62 93 GLY A CA 1
ATOM 680 C C . GLY A 1 93 ? -5.300 1.643 -9.098 1.00 97.62 93 GLY A C 1
ATOM 681 O O . GLY A 1 93 ? -4.512 0.869 -9.649 1.00 97.62 93 GLY A O 1
ATOM 682 N N . ALA A 1 94 ? -5.627 2.833 -9.601 1.00 97.00 94 ALA A N 1
ATOM 683 C CA . ALA A 1 94 ? -4.909 3.431 -10.717 1.00 97.00 94 ALA A CA 1
ATOM 684 C C . ALA A 1 94 ? -3.482 3.796 -10.285 1.00 97.00 94 ALA A C 1
ATOM 686 O O . ALA A 1 94 ? -3.245 4.164 -9.132 1.00 97.00 94 ALA A O 1
ATOM 687 N N . PHE A 1 95 ? -2.537 3.690 -11.212 1.00 96.56 95 PHE A N 1
ATOM 688 C CA . PHE A 1 95 ? -1.130 3.980 -10.967 1.00 96.56 95 PHE A CA 1
ATOM 689 C C . PHE A 1 95 ? -0.472 4.471 -12.245 1.00 96.56 95 PHE A C 1
ATOM 691 O O . PHE A 1 95 ? -0.958 4.215 -13.340 1.00 96.56 95 PHE A O 1
ATOM 698 N N . THR A 1 96 ? 0.629 5.199 -12.140 1.00 96.44 96 THR A N 1
ATOM 699 C CA . THR A 1 96 ? 1.439 5.530 -13.312 1.00 96.44 96 THR A CA 1
ATOM 700 C C . THR A 1 96 ? 2.871 5.723 -12.857 1.00 96.44 96 THR A C 1
ATOM 702 O O . THR A 1 96 ? 3.185 6.695 -12.179 1.00 96.44 96 THR A O 1
ATOM 705 N N . ALA A 1 97 ? 3.739 4.789 -13.226 1.00 96.25 97 ALA A N 1
ATOM 706 C CA . ALA A 1 97 ? 5.176 4.919 -13.033 1.00 96.25 97 ALA A CA 1
ATOM 707 C C . ALA A 1 97 ? 5.896 4.292 -14.222 1.00 96.25 97 ALA A C 1
ATOM 709 O O . ALA A 1 97 ? 5.641 3.136 -14.560 1.00 96.25 97 ALA A O 1
ATOM 710 N N . THR A 1 98 ? 6.801 5.043 -14.844 1.00 95.19 98 THR A N 1
ATOM 711 C CA . THR A 1 98 ? 7.670 4.516 -15.898 1.00 95.19 98 THR A CA 1
ATOM 712 C C . THR A 1 98 ? 9.041 4.233 -15.312 1.00 95.19 98 THR A C 1
ATOM 714 O O . THR A 1 98 ? 9.677 5.129 -14.768 1.00 95.19 98 THR A O 1
ATOM 717 N N . VAL A 1 99 ? 9.483 2.987 -15.433 1.00 93.12 99 VAL A N 1
ATOM 718 C CA . VAL A 1 99 ? 10.748 2.489 -14.896 1.00 93.12 99 VAL A CA 1
ATOM 719 C C . VAL A 1 99 ? 11.753 2.384 -16.037 1.00 93.12 99 VAL A C 1
ATOM 721 O O . VAL A 1 99 ? 11.574 1.555 -16.930 1.00 93.12 99 VAL A O 1
ATOM 724 N N . PHE A 1 100 ? 12.799 3.211 -16.004 1.00 87.44 100 PHE A N 1
ATOM 725 C CA . PHE A 1 100 ? 13.929 3.138 -16.942 1.00 87.44 100 PHE A CA 1
ATOM 726 C C . PHE A 1 100 ? 15.095 2.341 -16.350 1.00 87.44 100 PHE A C 1
ATOM 728 O O . PHE A 1 100 ? 15.616 1.433 -16.992 1.00 87.44 100 PHE A O 1
ATOM 735 N N . ASP A 1 101 ? 15.462 2.651 -15.110 1.00 87.19 101 ASP A N 1
ATOM 736 C CA . ASP A 1 101 ? 16.476 1.969 -14.309 1.00 87.19 101 ASP A CA 1
ATOM 737 C C . ASP A 1 101 ? 15.913 1.622 -12.924 1.00 87.19 101 ASP A C 1
ATOM 739 O O . ASP A 1 101 ? 15.602 0.468 -12.637 1.00 87.19 101 ASP A O 1
ATOM 743 N N . GLN A 1 102 ? 15.707 2.632 -12.090 1.00 92.00 102 GLN A N 1
ATOM 744 C CA . GLN A 1 102 ? 15.120 2.583 -10.776 1.00 92.00 102 GLN A CA 1
ATOM 745 C C . GLN A 1 102 ? 14.122 3.728 -10.672 1.00 92.00 102 GLN A C 1
ATOM 747 O O . GLN A 1 102 ? 14.378 4.862 -11.069 1.00 92.00 102 GLN A O 1
ATOM 752 N N . THR A 1 103 ? 12.950 3.451 -10.125 1.00 95.19 103 THR A N 1
ATOM 753 C CA . THR A 1 103 ? 11.936 4.487 -9.935 1.00 95.19 103 THR A CA 1
ATOM 754 C C . THR A 1 103 ? 11.194 4.225 -8.651 1.00 95.19 103 THR A C 1
ATOM 756 O O . THR A 1 103 ? 10.869 3.081 -8.333 1.00 95.19 103 THR A O 1
ATOM 759 N N . GLN A 1 104 ? 10.928 5.299 -7.923 1.00 97.00 104 GLN A N 1
ATOM 760 C CA . GLN A 1 104 ? 10.118 5.267 -6.726 1.00 97.00 104 GLN A CA 1
ATOM 761 C C . GLN A 1 104 ? 8.782 5.949 -7.000 1.00 97.00 104 GLN A C 1
ATOM 763 O O . GLN A 1 104 ? 8.734 6.981 -7.667 1.00 97.00 104 GLN A O 1
ATOM 768 N N . ALA A 1 105 ? 7.700 5.357 -6.509 1.00 97.69 105 ALA A N 1
ATOM 769 C CA . ALA A 1 105 ? 6.364 5.912 -6.654 1.00 97.69 105 ALA A CA 1
ATOM 770 C C . ALA A 1 105 ? 5.492 5.528 -5.458 1.00 97.69 105 ALA A C 1
ATOM 772 O O . ALA A 1 105 ? 5.635 4.440 -4.896 1.00 97.69 105 ALA A O 1
ATOM 773 N N . SER A 1 106 ? 4.587 6.428 -5.085 1.00 97.69 106 SER A N 1
ATOM 774 C CA . SER A 1 106 ? 3.674 6.237 -3.958 1.00 97.69 106 SER A CA 1
ATOM 775 C C . SER A 1 106 ? 2.270 5.871 -4.430 1.00 97.69 106 SER A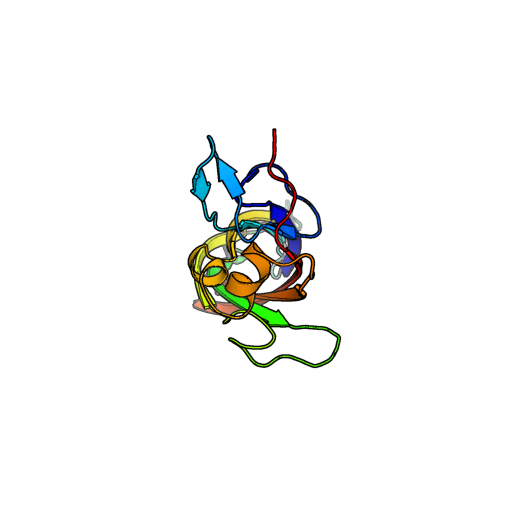 C 1
ATOM 777 O O . SER A 1 106 ? 1.840 6.260 -5.515 1.00 97.69 106 SER A O 1
ATOM 779 N N . PHE A 1 107 ? 1.549 5.114 -3.611 1.00 98.31 107 PHE A N 1
ATOM 780 C CA . PHE A 1 107 ? 0.176 4.684 -3.856 1.00 98.31 107 PHE A CA 1
ATOM 781 C C . PHE A 1 107 ? -0.571 4.495 -2.533 1.00 98.31 107 PHE A C 1
ATOM 783 O O . PHE A 1 107 ? 0.037 4.362 -1.475 1.00 98.31 107 PHE A O 1
ATOM 790 N N . THR A 1 108 ? -1.901 4.462 -2.579 1.00 98.50 108 THR A N 1
ATOM 791 C CA . THR A 1 108 ? -2.716 4.120 -1.408 1.00 98.50 108 THR A CA 1
ATOM 792 C C . THR A 1 108 ? -2.582 2.632 -1.095 1.00 98.50 108 THR A C 1
ATOM 794 O O . THR A 1 108 ? -2.905 1.796 -1.937 1.00 98.50 108 THR A O 1
ATOM 797 N N . LEU A 1 109 ? -2.160 2.287 0.120 1.00 98.62 109 LEU A N 1
ATOM 798 C CA . LEU A 1 109 ? -2.089 0.898 0.579 1.00 98.62 109 LEU A CA 1
ATOM 799 C C . LEU A 1 109 ? -3.379 0.475 1.283 1.00 98.62 109 LEU A C 1
ATOM 801 O O . LEU A 1 109 ? -3.922 -0.595 1.008 1.00 98.62 109 LEU A O 1
ATOM 805 N N . VAL A 1 110 ? -3.896 1.341 2.154 1.00 98.62 110 VAL A N 1
ATOM 806 C CA . VAL A 1 110 ? -5.142 1.138 2.897 1.00 98.62 110 VAL A CA 1
ATOM 807 C C . VAL A 1 110 ? -6.038 2.337 2.634 1.00 98.62 110 VAL A C 1
ATOM 809 O O . VAL A 1 110 ? -5.662 3.481 2.866 1.00 98.62 110 VAL A O 1
ATOM 812 N N . ARG A 1 111 ? -7.253 2.102 2.145 1.00 98.31 111 ARG A N 1
ATOM 813 C CA . ARG A 1 111 ? -8.213 3.193 1.943 1.00 98.31 111 ARG A CA 1
ATOM 814 C C . ARG A 1 111 ? -8.866 3.582 3.258 1.00 98.31 111 ARG A C 1
ATOM 816 O O . ARG A 1 111 ? -9.267 2.698 4.008 1.00 98.31 111 ARG A O 1
ATOM 823 N N . ALA A 1 112 ? -9.136 4.873 3.437 1.00 97.75 112 ALA A N 1
ATOM 824 C CA . ALA A 1 112 ? -9.948 5.363 4.552 1.00 97.75 112 ALA A CA 1
ATOM 825 C C . ALA A 1 112 ? -11.293 4.613 4.666 1.00 97.75 112 ALA A C 1
ATOM 827 O O . ALA A 1 112 ? -11.675 4.181 5.746 1.00 97.75 112 ALA A O 1
ATOM 828 N N . GLN A 1 113 ? -11.964 4.334 3.539 1.00 97.94 113 GLN A N 1
ATOM 829 C CA . GLN A 1 113 ? -13.204 3.544 3.528 1.00 97.94 113 GLN A CA 1
ATOM 830 C C . GLN A 1 113 ? -13.051 2.164 4.195 1.00 97.94 113 GLN A C 1
ATOM 832 O O . GLN A 1 113 ? -13.960 1.724 4.887 1.00 97.94 113 GLN A O 1
ATOM 837 N N . ALA A 1 114 ? -11.907 1.490 4.028 1.00 98.19 114 ALA A N 1
ATOM 838 C CA . ALA A 1 114 ? -11.695 0.167 4.613 1.00 98.19 114 ALA A CA 1
ATOM 839 C C . ALA A 1 114 ? -11.685 0.208 6.150 1.00 98.19 114 ALA A C 1
ATOM 841 O O . ALA A 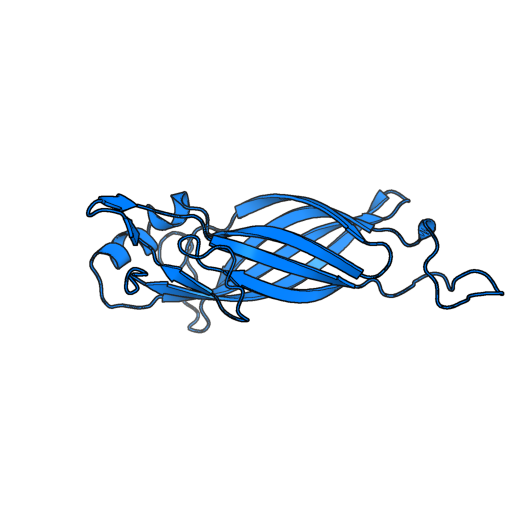1 114 ? -12.117 -0.753 6.780 1.00 98.19 114 ALA A O 1
ATOM 842 N N . LYS A 1 115 ? -11.238 1.322 6.747 1.00 98.06 115 LYS A N 1
ATOM 843 C CA . LYS A 1 115 ? -11.216 1.538 8.203 1.00 98.06 115 LYS A CA 1
ATOM 844 C C . LYS A 1 115 ? -12.623 1.745 8.787 1.00 98.06 115 LYS A C 1
ATOM 846 O O . LYS A 1 115 ? -12.852 1.432 9.948 1.00 98.06 115 LYS A O 1
ATOM 851 N N . ALA A 1 116 ? -13.583 2.178 7.965 1.00 97.25 116 ALA A N 1
ATOM 852 C CA . ALA A 1 116 ? -14.997 2.308 8.332 1.00 97.25 116 ALA A CA 1
ATOM 853 C C . ALA A 1 116 ? -15.835 1.039 8.061 1.00 97.25 116 ALA A C 1
ATOM 855 O O . ALA A 1 116 ? -17.032 1.011 8.348 1.00 97.25 116 ALA A O 1
ATOM 856 N N . GLU A 1 117 ? -15.231 -0.020 7.520 1.00 97.94 117 GLU A N 1
ATOM 857 C CA . GLU A 1 117 ? -15.899 -1.282 7.201 1.00 97.94 117 GLU A CA 1
ATOM 858 C C . GLU A 1 117 ? -15.414 -2.421 8.107 1.00 97.94 117 GLU A C 1
ATOM 860 O O . GLU A 1 117 ? -14.359 -2.351 8.742 1.00 97.94 117 GLU A O 1
ATOM 865 N N . ALA A 1 118 ? -16.180 -3.512 8.171 1.00 97.12 118 ALA A N 1
ATOM 866 C CA . ALA A 1 118 ? -15.717 -4.720 8.839 1.00 97.12 118 ALA A CA 1
ATOM 867 C C . ALA A 1 118 ? -14.479 -5.312 8.119 1.00 97.12 118 ALA A C 1
ATOM 869 O O . ALA A 1 118 ? -14.422 -5.310 6.886 1.00 97.12 118 ALA A O 1
ATOM 870 N N . PRO A 1 119 ? -13.503 -5.873 8.855 1.00 96.62 119 PRO A N 1
ATOM 871 C CA . PRO A 1 119 ? -13.470 -5.985 10.317 1.00 96.62 119 PRO A CA 1
ATOM 872 C C . PRO A 1 119 ? -12.909 -4.760 11.054 1.00 96.62 119 PRO A C 1
ATOM 874 O O . PRO A 1 119 ? -12.978 -4.723 12.280 1.00 96.62 119 PRO A O 1
ATOM 877 N N . LEU A 1 120 ? -12.345 -3.781 10.342 1.00 97.94 120 LEU A N 1
ATOM 878 C CA . LEU A 1 120 ? -11.530 -2.718 10.939 1.00 97.94 120 LEU A CA 1
ATOM 879 C C . LEU A 1 120 ? -12.335 -1.738 11.790 1.00 97.94 120 LEU A C 1
ATOM 881 O O . LEU A 1 120 ? -11.846 -1.311 12.830 1.00 97.94 120 LEU A O 1
ATOM 885 N N . ALA A 1 121 ? -13.584 -1.451 11.420 1.00 97.44 121 ALA A N 1
ATOM 886 C CA . ALA A 1 121 ? -14.433 -0.528 12.173 1.00 97.44 121 ALA A CA 1
ATOM 887 C C . ALA A 1 121 ? -14.609 -0.937 13.647 1.00 97.44 121 ALA A C 1
ATOM 889 O O . ALA A 1 121 ? -14.741 -0.085 14.521 1.00 97.44 121 ALA A O 1
ATOM 890 N N . ALA A 1 122 ? -14.581 -2.242 13.944 1.00 96.81 122 ALA A N 1
ATOM 891 C CA . ALA A 1 122 ? -14.690 -2.739 15.315 1.00 96.81 122 ALA A CA 1
ATOM 892 C C . ALA A 1 122 ? -13.423 -2.481 16.152 1.00 96.81 122 ALA A C 1
ATOM 894 O O . ALA A 1 122 ? -13.485 -2.521 17.382 1.00 96.81 122 ALA A O 1
ATOM 895 N N . LEU A 1 123 ? -12.282 -2.225 15.504 1.00 97.12 123 LEU A N 1
ATOM 896 C CA . LEU A 1 123 ? -11.016 -1.953 16.181 1.00 97.12 123 LEU A CA 1
ATOM 897 C C . LEU A 1 123 ? -10.978 -0.547 16.785 1.00 97.12 123 LEU A C 1
ATOM 899 O O . LEU A 1 123 ? -10.263 -0.346 17.756 1.00 97.12 123 LEU A O 1
ATOM 903 N N . ALA A 1 124 ? -11.811 0.384 16.305 1.00 95.69 124 ALA A N 1
ATOM 904 C CA . ALA A 1 124 ? -11.874 1.761 16.804 1.00 95.69 124 ALA A CA 1
ATOM 905 C C . ALA A 1 124 ? -12.159 1.854 18.315 1.00 95.69 124 ALA A C 1
ATOM 907 O O . ALA A 1 124 ? -11.791 2.825 18.964 1.00 95.69 124 ALA A O 1
ATOM 908 N N . THR A 1 125 ? -12.793 0.836 18.899 1.00 94.75 125 THR A N 1
ATOM 909 C CA . THR A 1 125 ? -13.070 0.757 20.343 1.00 94.75 125 THR A CA 1
ATOM 910 C C . THR A 1 125 ? -12.481 -0.504 20.982 1.00 94.75 125 THR A C 1
ATOM 912 O O . THR A 1 125 ? -12.974 -0.963 22.012 1.00 94.75 125 THR A O 1
ATOM 915 N N . SER A 1 126 ? -11.483 -1.124 20.349 1.00 93.75 126 SER A N 1
ATOM 916 C CA . SER A 1 126 ? -10.866 -2.377 20.790 1.00 93.75 126 SER A CA 1
ATOM 917 C C . SER A 1 126 ? -9.361 -2.213 20.972 1.00 93.75 126 SER A C 1
ATOM 919 O O . SER A 1 126 ? -8.731 -1.418 20.290 1.00 93.75 126 SER A O 1
ATOM 921 N N . LEU A 1 127 ? -8.775 -3.026 21.852 1.00 90.00 127 LEU A N 1
ATOM 922 C CA . LEU A 1 127 ? -7.319 -3.129 22.032 1.00 90.00 127 LEU A CA 1
ATOM 923 C C . LEU A 1 127 ? -6.716 -4.308 21.249 1.00 90.00 127 LEU A C 1
ATOM 925 O O . LEU A 1 127 ? -5.584 -4.719 21.493 1.00 90.00 127 LEU A O 1
ATOM 929 N N . ILE A 1 128 ? -7.502 -4.928 20.367 1.00 94.00 128 ILE A N 1
ATOM 930 C CA . ILE A 1 128 ? -7.056 -6.056 19.549 1.00 94.00 128 ILE A CA 1
ATOM 931 C C . ILE A 1 128 ? -6.324 -5.526 18.317 1.00 94.00 128 ILE A C 1
ATOM 933 O O . ILE A 1 128 ? -6.787 -4.592 17.669 1.00 94.00 128 ILE A O 1
ATOM 937 N N . VAL A 1 129 ? -5.234 -6.200 17.953 1.00 95.75 129 VAL A N 1
ATOM 938 C CA . VAL A 1 129 ? -4.509 -5.967 16.700 1.00 95.75 129 VAL A CA 1
ATOM 939 C C . VAL A 1 129 ? -4.903 -7.022 15.668 1.00 95.75 129 VAL A C 1
ATOM 941 O O . VAL A 1 129 ? -4.912 -8.224 15.955 1.00 95.75 129 VAL A O 1
ATOM 944 N N . VAL A 1 130 ? -5.192 -6.585 14.443 1.00 95.81 130 VAL A N 1
ATOM 945 C CA . VAL A 1 130 ? -5.338 -7.466 13.280 1.00 95.81 130 VAL A CA 1
ATOM 946 C C . VAL A 1 130 ? -4.093 -7.339 12.409 1.00 95.81 130 VAL A C 1
ATOM 948 O O . VAL A 1 130 ? -3.950 -6.400 11.632 1.00 95.81 130 VAL A O 1
ATOM 951 N N . SER A 1 131 ? -3.197 -8.317 12.528 1.00 97.12 131 SER A N 1
ATOM 952 C CA . SER A 1 131 ? -1.961 -8.386 11.742 1.00 97.12 131 SER A CA 1
ATOM 953 C C . SER A 1 131 ? -2.184 -9.112 10.422 1.00 97.12 131 SER A C 1
ATOM 955 O O . SER A 1 131 ? -2.627 -10.264 10.394 1.00 97.12 131 SER A O 1
ATOM 957 N N . THR A 1 132 ? -1.841 -8.453 9.323 1.00 97.94 132 THR A N 1
ATOM 958 C CA . THR A 1 132 ? -1.975 -8.980 7.966 1.00 97.94 132 THR A CA 1
ATOM 959 C C . THR A 1 132 ? -0.698 -8.761 7.164 1.00 97.94 132 THR A C 1
ATOM 961 O O . THR A 1 132 ? 0.158 -7.957 7.511 1.00 97.94 132 THR A O 1
ATOM 964 N N . ILE A 1 133 ? -0.585 -9.486 6.061 1.00 98.19 133 ILE A N 1
ATOM 965 C CA . ILE A 1 133 ? 0.356 -9.233 4.982 1.00 98.19 133 ILE A CA 1
ATOM 966 C C . ILE A 1 133 ? -0.463 -8.632 3.846 1.00 98.19 133 ILE A C 1
ATOM 968 O O . ILE A 1 133 ? -1.374 -9.286 3.323 1.00 98.19 133 ILE A O 1
ATOM 972 N N . ALA A 1 134 ? -0.139 -7.407 3.448 1.00 98.44 134 ALA A N 1
ATOM 973 C CA . ALA A 1 134 ? -0.649 -6.839 2.214 1.00 98.44 134 ALA A CA 1
ATOM 974 C C . ALA A 1 134 ? 0.195 -7.371 1.050 1.00 98.44 134 ALA A C 1
ATOM 976 O O . ALA A 1 134 ? 1.398 -7.140 0.973 1.00 98.44 134 ALA A O 1
ATOM 977 N N . GLU A 1 135 ? -0.433 -8.112 0.144 1.00 98.38 135 GLU A N 1
ATOM 978 C CA . GLU A 1 135 ? 0.138 -8.517 -1.135 1.00 98.38 135 GLU A CA 1
ATOM 979 C C . GLU A 1 135 ? -0.299 -7.522 -2.209 1.00 98.38 135 GLU A C 1
ATOM 981 O O . GLU A 1 135 ? -1.494 -7.349 -2.464 1.00 98.38 135 GLU A O 1
ATOM 986 N N . ILE A 1 136 ? 0.678 -6.886 -2.853 1.00 98.62 136 ILE A N 1
ATOM 987 C CA . ILE A 1 136 ? 0.461 -5.887 -3.892 1.00 98.62 136 ILE A CA 1
ATOM 988 C C . ILE A 1 136 ? 0.918 -6.474 -5.218 1.00 98.62 136 ILE A C 1
ATOM 990 O O . ILE A 1 136 ? 2.087 -6.817 -5.388 1.00 98.62 136 ILE A O 1
ATOM 994 N N . THR A 1 137 ? -0.008 -6.613 -6.162 1.00 98.69 137 THR A N 1
ATOM 995 C CA . THR A 1 137 ? 0.304 -7.006 -7.539 1.00 98.69 137 THR A CA 1
ATOM 996 C C . THR A 1 137 ? 0.259 -5.775 -8.422 1.00 98.69 137 THR A C 1
ATOM 998 O O . THR A 1 137 ? -0.792 -5.159 -8.548 1.00 98.69 137 THR A O 1
ATOM 1001 N N . PHE A 1 138 ? 1.384 -5.438 -9.038 1.00 98.50 138 PHE A N 1
ATOM 1002 C CA . PHE A 1 138 ? 1.504 -4.360 -10.008 1.00 98.50 138 PHE A CA 1
ATOM 1003 C C . PHE A 1 138 ? 1.400 -4.927 -11.417 1.00 98.50 138 PHE A C 1
ATOM 1005 O O . PHE A 1 138 ? 2.012 -5.959 -11.715 1.00 98.50 138 PHE A O 1
ATOM 1012 N N . TYR A 1 139 ? 0.655 -4.231 -12.267 1.00 98.19 139 TYR A N 1
ATOM 1013 C CA . TYR A 1 139 ? 0.478 -4.567 -13.672 1.00 98.19 139 TYR A CA 1
ATOM 1014 C C . TYR A 1 139 ? 0.909 -3.383 -14.528 1.00 98.19 139 TYR A C 1
ATOM 1016 O O . TYR A 1 139 ? 0.721 -2.221 -14.161 1.00 98.19 139 TYR A O 1
ATOM 1024 N N . GLY A 1 140 ? 1.497 -3.697 -15.667 1.00 96.75 140 GLY A N 1
ATOM 1025 C CA . GLY A 1 140 ? 1.981 -2.714 -16.611 1.00 96.75 140 GLY A CA 1
ATOM 1026 C C . GLY A 1 140 ? 2.292 -3.345 -17.950 1.00 96.75 140 GLY A C 1
ATOM 1027 O O . GLY A 1 140 ? 1.917 -4.487 -18.223 1.00 96.75 140 GLY A O 1
ATOM 1028 N N . HIS A 1 141 ? 3.032 -2.612 -18.765 1.00 95.38 141 HIS A N 1
ATOM 1029 C CA . HIS A 1 141 ? 3.436 -3.045 -20.089 1.00 95.38 141 HIS A CA 1
ATOM 1030 C C . HIS A 1 141 ? 4.809 -2.484 -20.475 1.00 95.38 141 HIS A C 1
ATOM 1032 O O . HIS A 1 141 ? 5.244 -1.445 -19.973 1.00 95.38 141 HIS A O 1
ATOM 1038 N N . ASP A 1 142 ? 5.513 -3.194 -21.355 1.00 92.38 142 ASP A N 1
ATOM 1039 C CA . ASP A 1 142 ? 6.716 -2.675 -22.010 1.00 92.38 142 ASP A CA 1
ATOM 1040 C C . ASP A 1 142 ? 6.369 -1.780 -23.216 1.00 92.38 142 ASP A C 1
ATOM 1042 O O . ASP A 1 142 ? 5.205 -1.625 -23.592 1.00 92.38 142 ASP A O 1
ATOM 1046 N N . GLN A 1 143 ? 7.389 -1.211 -23.866 1.00 88.06 143 GLN A N 1
ATOM 1047 C CA . GLN A 1 143 ? 7.214 -0.330 -25.033 1.00 88.06 143 GLN A CA 1
ATOM 1048 C C . GLN A 1 143 ? 6.572 -1.014 -26.254 1.00 88.06 143 GLN A C 1
ATOM 1050 O O . GLN A 1 143 ? 6.164 -0.340 -27.197 1.00 88.06 143 GLN A O 1
ATOM 1055 N N . THR A 1 144 ? 6.484 -2.347 -26.261 1.00 90.56 144 THR A N 1
ATOM 1056 C CA . THR A 1 144 ? 5.833 -3.130 -27.322 1.00 90.56 144 THR A CA 1
ATOM 1057 C C . THR A 1 144 ? 4.394 -3.516 -26.972 1.00 90.56 144 THR A C 1
ATOM 1059 O O . THR A 1 144 ? 3.731 -4.195 -27.755 1.00 90.56 144 THR A O 1
ATOM 1062 N N . GLY A 1 145 ? 3.901 -3.088 -25.804 1.00 91.31 145 GLY A N 1
ATOM 1063 C CA . GLY A 1 145 ? 2.572 -3.413 -25.291 1.00 91.31 145 GLY A CA 1
ATOM 1064 C C . GLY A 1 145 ? 2.479 -4.790 -24.632 1.00 91.31 145 GLY A C 1
ATOM 1065 O O . GLY A 1 145 ? 1.375 -5.264 -24.366 1.00 91.31 145 GLY A O 1
ATOM 1066 N N . ARG A 1 146 ? 3.605 -5.465 -24.365 1.00 92.19 146 ARG A N 1
ATOM 1067 C CA . ARG A 1 146 ? 3.592 -6.761 -23.677 1.00 92.19 146 ARG A CA 1
ATOM 1068 C C . ARG A 1 146 ? 3.345 -6.555 -22.188 1.00 92.19 146 ARG A C 1
ATOM 1070 O O . ARG A 1 146 ? 4.058 -5.780 -21.559 1.00 92.19 146 ARG A O 1
ATOM 1077 N N . GLU A 1 147 ? 2.399 -7.301 -21.622 1.00 94.50 147 GLU A N 1
ATOM 1078 C CA . GLU A 1 147 ? 2.072 -7.209 -20.197 1.00 94.50 147 GLU A CA 1
ATOM 1079 C C . GLU A 1 147 ? 3.251 -7.628 -19.303 1.00 94.50 147 GLU A C 1
ATOM 1081 O O . GLU A 1 147 ? 3.943 -8.623 -19.550 1.00 94.50 147 GLU A O 1
ATOM 1086 N N . VAL A 1 148 ? 3.441 -6.866 -18.229 1.00 93.94 148 VAL A N 1
ATOM 1087 C CA . VAL A 1 148 ? 4.407 -7.111 -17.163 1.00 93.94 148 VAL A CA 1
ATOM 1088 C C . VAL A 1 148 ? 3.665 -7.142 -15.836 1.00 93.94 148 VAL A C 1
ATOM 1090 O O . VAL A 1 148 ? 2.870 -6.257 -15.530 1.00 93.94 148 VAL A O 1
ATOM 1093 N N . ILE A 1 149 ? 3.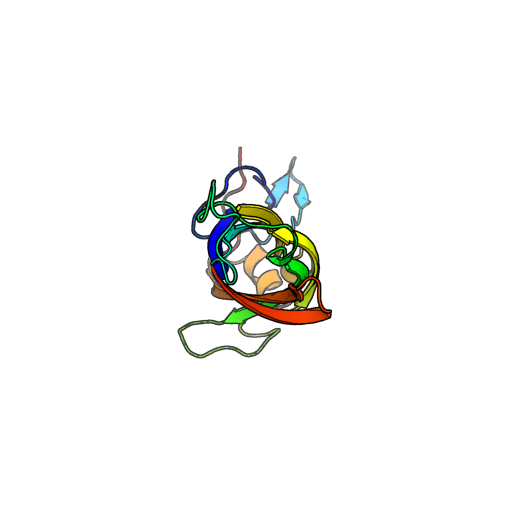961 -8.156 -15.023 1.00 96.44 149 ILE A N 1
ATOM 1094 C CA . ILE A 1 149 ? 3.375 -8.330 -13.695 1.00 96.44 149 ILE A CA 1
ATOM 1095 C C . ILE A 1 149 ? 4.503 -8.528 -12.689 1.00 96.44 149 ILE A C 1
ATOM 1097 O O . ILE A 1 149 ? 5.404 -9.341 -12.899 1.00 96.44 149 ILE A O 1
ATOM 1101 N N . THR A 1 150 ? 4.443 -7.814 -11.570 1.00 96.44 150 THR A N 1
ATOM 1102 C CA . THR A 1 150 ? 5.349 -8.022 -10.435 1.00 96.44 150 THR A CA 1
ATOM 1103 C C . THR A 1 150 ? 4.576 -7.921 -9.130 1.00 96.44 150 THR A C 1
ATOM 1105 O O . THR A 1 150 ? 3.525 -7.288 -9.067 1.00 96.44 150 THR A O 1
ATOM 1108 N N . ARG A 1 151 ? 5.081 -8.559 -8.073 1.00 97.94 151 ARG A N 1
ATOM 1109 C CA . ARG A 1 151 ? 4.454 -8.532 -6.750 1.00 97.94 151 ARG A CA 1
ATOM 1110 C C . ARG A 1 151 ? 5.414 -8.003 -5.701 1.00 97.94 151 ARG A C 1
ATOM 1112 O O . ARG A 1 151 ? 6.613 -8.246 -5.799 1.00 97.94 151 ARG A O 1
ATOM 1119 N N . GLY A 1 152 ? 4.864 -7.317 -4.713 1.00 97.50 152 GLY A N 1
ATOM 1120 C CA . GLY A 1 152 ? 5.536 -6.961 -3.471 1.00 97.50 152 GLY A CA 1
ATOM 1121 C C . GLY A 1 152 ? 4.638 -7.270 -2.277 1.00 97.50 152 GLY A C 1
ATOM 1122 O O . GLY A 1 152 ? 3.450 -7.570 -2.441 1.00 97.50 152 GLY A O 1
ATOM 1123 N N . ARG A 1 153 ? 5.220 -7.258 -1.080 1.00 98.12 153 ARG A N 1
ATOM 1124 C CA . ARG A 1 153 ? 4.518 -7.538 0.172 1.00 98.12 153 ARG A CA 1
ATOM 1125 C C . ARG A 1 153 ? 5.013 -6.600 1.261 1.00 98.12 153 ARG A C 1
ATOM 1127 O O . ARG A 1 153 ? 6.185 -6.245 1.240 1.00 98.12 153 ARG A O 1
ATOM 1134 N N . VAL A 1 154 ? 4.128 -6.256 2.185 1.00 98.25 154 VAL A N 1
ATOM 1135 C CA . VAL A 1 154 ? 4.427 -5.442 3.369 1.00 98.25 154 VAL A CA 1
ATOM 1136 C C . VAL A 1 154 ? 3.531 -5.899 4.523 1.00 98.25 154 VAL A C 1
ATOM 1138 O O . VAL A 1 154 ? 2.393 -6.327 4.279 1.00 98.25 154 VAL A O 1
ATOM 1141 N N . GLY A 1 155 ? 4.045 -5.891 5.753 1.00 98.31 155 GLY A N 1
ATOM 1142 C CA . GLY A 1 155 ? 3.234 -6.134 6.941 1.00 98.31 155 GLY A CA 1
ATOM 1143 C C . GLY A 1 155 ? 2.300 -4.956 7.200 1.00 98.31 155 GLY A C 1
ATOM 1144 O O . GLY A 1 155 ? 2.659 -3.803 6.979 1.00 98.31 155 GLY A O 1
ATOM 1145 N N . VAL A 1 156 ? 1.071 -5.246 7.622 1.00 98.50 156 VAL A N 1
ATOM 1146 C CA . VAL A 1 156 ? 0.106 -4.222 8.033 1.00 98.50 156 VAL A CA 1
ATOM 1147 C C . VAL A 1 156 ? -0.584 -4.666 9.310 1.00 98.50 156 VAL A C 1
ATOM 1149 O O . VAL A 1 156 ? -1.244 -5.712 9.338 1.00 98.50 156 VAL A O 1
ATOM 1152 N N . HIS A 1 157 ? -0.458 -3.846 10.342 1.00 98.00 157 HIS A N 1
ATOM 1153 C CA . HIS A 1 157 ? -1.012 -4.056 11.667 1.00 98.00 157 HIS A CA 1
ATOM 1154 C C . HIS A 1 157 ? -2.107 -3.025 11.918 1.00 98.00 157 HIS A C 1
ATOM 1156 O O . HIS A 1 157 ? -1.847 -1.838 12.100 1.00 98.00 157 HIS A O 1
ATOM 1162 N N . PHE A 1 158 ? -3.355 -3.487 11.886 1.00 98.25 158 PHE A N 1
ATOM 1163 C CA . PHE A 1 158 ? -4.509 -2.635 12.143 1.00 98.25 158 PHE A CA 1
ATOM 1164 C C . PHE A 1 158 ? -4.855 -2.645 13.629 1.00 98.25 158 PHE A C 1
ATOM 1166 O O . PHE A 1 158 ? -5.061 -3.725 14.194 1.00 98.25 158 PHE A O 1
ATOM 1173 N N . ALA A 1 159 ? -4.979 -1.469 14.235 1.00 97.75 159 ALA A N 1
ATOM 1174 C CA . ALA A 1 159 ? -5.469 -1.281 15.600 1.00 97.75 159 ALA A CA 1
ATOM 1175 C C . ALA A 1 159 ? -6.003 0.149 15.778 1.00 97.75 159 ALA A C 1
ATOM 1177 O O . ALA A 1 159 ? -5.932 0.944 14.846 1.00 97.75 159 ALA A O 1
ATOM 1178 N N . ASN A 1 160 ? -6.543 0.464 16.955 1.00 96.31 160 ASN A N 1
ATOM 1179 C CA . ASN A 1 160 ? -6.649 1.848 17.421 1.00 96.31 160 ASN A CA 1
ATOM 1180 C C . ASN A 1 160 ? -5.327 2.184 18.127 1.00 96.31 160 ASN A C 1
ATOM 1182 O O . ASN A 1 160 ? -5.116 1.772 19.273 1.00 96.31 160 ASN A O 1
ATOM 1186 N N . TRP A 1 161 ? -4.399 2.777 17.379 1.00 95.12 161 TRP A N 1
ATOM 1187 C CA . TRP A 1 161 ? -3.073 3.131 17.880 1.00 95.12 161 TRP A CA 1
ATOM 1188 C C . TRP A 1 161 ? -3.136 4.439 18.673 1.00 95.12 161 TRP A C 1
ATOM 1190 O O . TRP A 1 161 ? -4.143 5.134 18.681 1.00 95.12 161 TRP A O 1
ATOM 1200 N N . GLY A 1 162 ? -2.069 4.754 19.408 1.00 90.94 162 GLY A N 1
ATOM 1201 C CA . GLY A 1 162 ? -1.985 6.057 20.062 1.00 90.94 162 GLY A CA 1
ATOM 1202 C C . GLY A 1 162 ? -1.914 7.169 19.017 1.00 90.94 162 GLY A C 1
ATOM 1203 O O . GLY A 1 162 ? -1.138 7.057 18.069 1.00 90.94 162 GLY A O 1
ATOM 1204 N N . ASP A 1 163 ? -2.701 8.222 19.218 1.00 88.75 163 ASP A N 1
ATOM 1205 C CA . ASP A 1 163 ? -2.688 9.399 18.356 1.00 88.75 163 ASP A CA 1
ATOM 1206 C C . ASP A 1 163 ? -1.336 10.132 18.458 1.00 88.75 163 ASP A C 1
ATOM 1208 O O . ASP A 1 163 ? -0.820 10.283 19.573 1.00 88.75 163 ASP A O 1
ATOM 1212 N N . PRO A 1 164 ? -0.759 10.597 17.335 1.00 80.44 164 PRO A N 1
ATOM 1213 C CA . PRO A 1 164 ? 0.408 11.476 17.359 1.00 80.44 164 PRO A CA 1
ATOM 1214 C C . PRO A 1 164 ? 0.126 12.766 18.148 1.00 80.44 164 PRO A C 1
ATOM 1216 O O . PRO A 1 164 ? -0.988 13.293 18.098 1.00 80.44 164 PRO A O 1
ATOM 1219 N N . GLU A 1 165 ? 1.134 13.264 18.873 1.00 68.06 165 GLU A N 1
ATOM 1220 C CA . GLU A 1 165 ? 1.078 14.555 19.588 1.00 68.06 165 GLU A CA 1
ATOM 1221 C C . GLU A 1 165 ? 1.293 15.763 18.664 1.00 68.06 165 GLU A C 1
ATOM 1223 O O . GLU A 1 165 ? 2.174 15.694 17.775 1.00 68.06 165 GLU A O 1
#

Nearest PDB structures (foldseek):
  3but-assembly1_A-2  TM=5.605E-01  e=9.177E-03  Archaeoglobus fulgidus DSM 4304
  4j3o-assembly1_C  TM=4.953E-01  e=2.151E-01  Escherichia coli K-12
  7djl-assembly3_B  TM=3.322E-01  e=2.684E-01  Arabidopsis thaliana
  2ieh-assembly2_B  TM=3.160E-01  e=2.403E-01  Homo sapiens

Mean predicted aligned error: 4.45 Å

pLDDT: mean 93.37, std 7.57, range [63.44, 98.75]